Protein AF-A0A100WNR5-F1 (afdb_monomer_lite)

Radius of gyration: 17.02 Å; chains: 1; bounding box: 41×39×35 Å

Organism: NCBI:txid144550

InterPro domains:
  IPR023375 Acetoacetate decarboxylase domain superfamily [SSF160104] (14-121)

Foldseek 3Di:
DDDDVQFDDPPQWADDAFTWGFTDGPNWTAKIKIDGFFDWDPCVVQQDWDWDWDWDADPNWIKIKIKTKGFARKGKDAFEIDMDGIPPVNSVVVVVVVPPDGDRMDMDTPDMDMDIDDIDTDD

Sequence (123 aa):
MAGVRGADNVAGVREGKPFGFDVNIDGKLAVGMDFKPGLPVPSAFTAKPQVQSTYSYLDGVLRETEGQMRLSGVRYRPGGVTVRLGEHPYGRELSTLGLPKRAMLSSSVRNVQMTFADAKEIS

Secondary structure (DSSP, 8-state):
--PPTT---STT-B-SSSEEEEEEETTEEEEEEEEPPPEEPPGGGT-S-EEEEEEEEETTEEEEEEEEEEEES-EEEET--EEEE-SSHHHHHHHHTTPSP--SEEEE-SEEEEEE---EE--

pLDDT: mean 87.89, std 12.39, range [31.69, 96.88]

Structure (mmCIF, N/CA/C/O backbone):
data_AF-A0A100WNR5-F1
#
_entry.id   AF-A0A100WNR5-F1
#
loop_
_atom_site.group_PDB
_atom_site.id
_atom_site.type_symbol
_atom_site.label_atom_id
_atom_site.label_alt_id
_atom_site.label_comp_id
_atom_site.label_asym_id
_atom_site.label_entity_id
_atom_site.label_seq_id
_atom_site.pdbx_PDB_ins_code
_atom_site.Cartn_x
_atom_site.Cartn_y
_atom_site.Cartn_z
_atom_site.occupancy
_atom_site.B_iso_or_equiv
_atom_site.auth_seq_id
_atom_site.auth_comp_id
_atom_site.auth_asym_id
_atom_site.auth_atom_id
_atom_site.pdbx_PDB_model_num
ATOM 1 N N . MET A 1 1 ? -8.252 3.689 -14.755 1.00 31.69 1 MET A N 1
ATOM 2 C CA . MET A 1 1 ? -8.309 3.020 -13.439 1.00 31.69 1 MET A CA 1
ATOM 3 C C . MET A 1 1 ? -7.709 1.638 -13.648 1.00 31.69 1 MET A C 1
ATOM 5 O O . MET A 1 1 ? -8.277 0.878 -14.419 1.00 31.69 1 MET A O 1
ATOM 9 N N . ALA A 1 2 ? -6.513 1.358 -13.127 1.00 34.72 2 ALA A N 1
ATOM 10 C CA . ALA A 1 2 ? -5.900 0.041 -13.295 1.00 34.72 2 ALA A CA 1
ATOM 11 C C . ALA A 1 2 ? -6.595 -0.929 -12.332 1.00 34.72 2 ALA A C 1
ATOM 13 O O . ALA A 1 2 ? -6.415 -0.827 -11.121 1.00 34.72 2 ALA A O 1
ATOM 14 N N . GLY A 1 3 ? -7.459 -1.797 -12.859 1.00 36.31 3 GLY A N 1
ATOM 15 C CA . GLY A 1 3 ? -8.004 -2.904 -12.082 1.00 36.31 3 GLY A CA 1
ATOM 16 C C . GLY A 1 3 ? -6.869 -3.846 -11.693 1.00 36.31 3 GLY A C 1
ATOM 17 O O . GLY A 1 3 ? -6.002 -4.146 -12.516 1.00 36.31 3 GLY A O 1
ATOM 18 N N . VAL A 1 4 ? -6.854 -4.305 -10.443 1.00 47.25 4 VAL A N 1
ATOM 19 C CA . VAL A 1 4 ? -6.013 -5.440 -10.058 1.00 47.25 4 VAL A CA 1
ATOM 20 C C . VAL A 1 4 ? -6.524 -6.635 -10.860 1.00 47.25 4 VAL A C 1
ATOM 22 O O . VAL A 1 4 ? -7.687 -7.009 -10.725 1.00 47.25 4 VAL A O 1
ATOM 25 N N . ARG A 1 5 ? -5.691 -7.193 -11.746 1.00 49.75 5 ARG A N 1
ATOM 26 C CA . ARG A 1 5 ? -6.042 -8.382 -12.537 1.00 49.75 5 ARG A CA 1
ATOM 27 C C . ARG A 1 5 ? -6.495 -9.486 -11.568 1.00 49.75 5 ARG A C 1
ATOM 29 O O . ARG A 1 5 ? -5.709 -9.891 -10.719 1.00 49.75 5 ARG A O 1
ATOM 36 N N . GLY A 1 6 ? -7.751 -9.918 -11.678 1.00 57.62 6 GLY A N 1
ATOM 37 C CA . GLY A 1 6 ? -8.350 -10.959 -10.833 1.00 57.62 6 GLY A CA 1
ATOM 38 C C . GLY A 1 6 ? -9.228 -10.470 -9.675 1.00 57.62 6 GLY A C 1
ATOM 39 O O . GLY A 1 6 ? -9.880 -11.298 -9.062 1.00 57.62 6 GLY A O 1
ATOM 40 N N . ALA A 1 7 ? -9.290 -9.170 -9.365 1.00 62.38 7 ALA A N 1
ATOM 41 C CA . ALA A 1 7 ? -10.254 -8.655 -8.390 1.00 62.38 7 ALA A CA 1
ATOM 42 C C . ALA A 1 7 ? -11.553 -8.227 -9.089 1.00 62.38 7 ALA A C 1
ATOM 44 O O . ALA A 1 7 ? -11.529 -7.387 -9.988 1.00 62.38 7 ALA A O 1
ATOM 45 N N . ASP A 1 8 ? -12.684 -8.761 -8.636 1.00 69.19 8 ASP A N 1
ATOM 46 C CA . ASP A 1 8 ? -13.957 -8.644 -9.352 1.00 69.19 8 ASP A CA 1
ATOM 47 C C . ASP A 1 8 ? -14.658 -7.295 -9.159 1.00 69.19 8 ASP A C 1
ATOM 49 O O . ASP A 1 8 ? -15.490 -6.913 -9.978 1.00 69.19 8 ASP A O 1
ATOM 53 N N . ASN A 1 9 ? -14.367 -6.559 -8.078 1.00 64.62 9 ASN A N 1
ATOM 54 C CA . ASN A 1 9 ? -15.270 -5.500 -7.624 1.00 64.62 9 ASN A CA 1
ATOM 55 C C . ASN A 1 9 ? -14.615 -4.140 -7.353 1.00 64.62 9 ASN A C 1
ATOM 57 O O . ASN A 1 9 ? -13.792 -3.988 -6.453 1.00 64.62 9 ASN A O 1
ATOM 61 N N . VAL A 1 10 ? -15.153 -3.115 -8.030 1.00 57.69 10 VAL A N 1
ATOM 62 C CA . VAL A 1 10 ? -15.138 -1.701 -7.595 1.00 57.69 10 VAL A CA 1
ATOM 63 C C . VAL A 1 10 ? -16.175 -1.465 -6.474 1.00 57.69 10 VAL A C 1
ATOM 65 O O . VAL A 1 10 ? -15.993 -0.593 -5.630 1.00 57.69 10 VAL A O 1
ATOM 68 N N . ALA A 1 11 ? -17.230 -2.290 -6.401 1.00 58.19 11 ALA A N 1
ATOM 69 C CA . ALA A 1 11 ? -18.347 -2.166 -5.451 1.00 58.19 11 ALA A CA 1
ATOM 70 C C . ALA A 1 11 ? -18.004 -2.490 -3.981 1.00 58.19 11 ALA A C 1
ATOM 72 O O . ALA A 1 11 ? -18.811 -2.240 -3.090 1.00 58.19 11 ALA A O 1
ATOM 73 N N . GLY A 1 12 ? -16.819 -3.043 -3.706 1.00 76.25 12 GLY A N 1
ATOM 74 C CA . GLY A 1 12 ? -16.379 -3.346 -2.342 1.00 76.25 12 GLY A CA 1
ATOM 75 C C . GLY A 1 12 ? -15.918 -2.119 -1.553 1.00 76.25 12 GLY A C 1
ATOM 76 O O . GLY A 1 12 ? -15.714 -2.234 -0.347 1.00 76.25 12 GLY A O 1
ATOM 77 N N . VAL A 1 13 ? -15.729 -0.965 -2.203 1.00 88.31 13 VAL A N 1
ATOM 78 C CA . VAL A 1 13 ? -15.192 0.250 -1.575 1.00 88.31 13 VAL A CA 1
ATOM 79 C C . VAL A 1 13 ? -16.274 0.970 -0.772 1.00 88.31 13 VAL A C 1
ATOM 81 O O . VAL A 1 13 ? -17.334 1.323 -1.279 1.00 88.31 13 VAL A O 1
ATOM 84 N N . ARG A 1 14 ? -15.972 1.232 0.498 1.00 91.06 14 ARG A N 1
ATOM 85 C CA . ARG A 1 14 ? -16.777 2.029 1.423 1.00 91.06 14 ARG A CA 1
ATOM 86 C C . ARG A 1 14 ? -16.052 3.339 1.685 1.00 91.06 14 ARG A C 1
ATOM 88 O O . ARG A 1 14 ? -15.000 3.348 2.322 1.00 91.06 14 ARG A O 1
ATOM 95 N N . GLU A 1 15 ? -16.605 4.443 1.204 1.00 87.81 15 GLU A N 1
ATOM 96 C CA . GLU A 1 15 ? -16.070 5.781 1.462 1.00 87.81 15 GLU A CA 1
ATOM 97 C C . GLU A 1 15 ? -16.579 6.357 2.796 1.00 87.81 15 GLU A C 1
ATOM 99 O O . GLU A 1 15 ? -17.546 5.869 3.379 1.00 87.81 15 GLU A O 1
ATOM 104 N N . GLY A 1 16 ? -15.938 7.423 3.286 1.00 86.75 16 GLY A N 1
ATOM 105 C CA . GLY A 1 16 ? -16.373 8.149 4.482 1.00 86.75 16 GLY A CA 1
ATOM 106 C C . GLY A 1 16 ? -15.503 7.921 5.721 1.00 86.75 16 GLY A C 1
ATOM 107 O O . GLY A 1 16 ? -14.274 7.857 5.648 1.00 86.75 16 GLY A O 1
ATOM 108 N N . LYS A 1 17 ? -16.134 7.933 6.900 1.00 85.81 17 LYS A N 1
ATOM 109 C CA . LYS A 1 17 ? -15.471 7.797 8.208 1.00 85.81 17 LYS A CA 1
ATOM 110 C C . LYS A 1 17 ? -16.336 6.919 9.128 1.00 85.81 17 LYS A C 1
ATOM 112 O O . LYS A 1 17 ? -17.253 7.458 9.743 1.00 85.81 17 LYS A O 1
ATOM 117 N N . PRO A 1 18 ? -16.044 5.612 9.280 1.00 90.44 18 PRO A N 1
ATOM 118 C CA . PRO A 1 18 ? -14.898 4.865 8.738 1.00 90.44 18 PRO A CA 1
ATOM 119 C C . PRO A 1 18 ? -14.967 4.645 7.216 1.00 90.44 18 PRO A C 1
ATOM 121 O O . PRO A 1 18 ? -16.011 4.851 6.611 1.00 90.44 18 PRO A O 1
ATOM 124 N N . PHE A 1 19 ? -13.847 4.231 6.621 1.00 93.00 19 PHE A N 1
ATOM 125 C CA . PHE A 1 19 ? -13.753 3.822 5.213 1.00 93.00 19 PHE A CA 1
ATOM 126 C C . PHE A 1 19 ? -13.162 2.413 5.124 1.00 93.00 19 PHE A C 1
ATOM 128 O O . PHE A 1 19 ? -12.557 1.936 6.082 1.00 93.00 19 PHE A O 1
ATOM 135 N N . GLY A 1 20 ? -13.315 1.734 3.996 1.00 93.50 20 GLY A N 1
ATOM 136 C CA . GLY A 1 20 ? -12.832 0.368 3.846 1.00 93.50 20 GLY A CA 1
ATOM 137 C C . GLY A 1 20 ? -12.983 -0.162 2.438 1.00 93.50 20 GLY A C 1
ATOM 138 O O . GLY A 1 20 ? -13.492 0.523 1.554 1.00 93.50 20 GLY A O 1
ATOM 139 N N . PHE A 1 21 ? -12.527 -1.385 2.231 1.00 93.06 21 PHE A N 1
ATOM 140 C CA . PHE A 1 21 ? -12.761 -2.104 0.991 1.00 93.06 21 PHE A CA 1
ATOM 141 C C . PHE A 1 21 ? -12.798 -3.606 1.238 1.00 93.06 21 PHE A C 1
ATOM 143 O O . PHE A 1 21 ? -12.170 -4.098 2.177 1.00 93.06 21 PHE A O 1
ATOM 150 N N . ASP A 1 22 ? -13.495 -4.324 0.364 1.00 93.56 22 ASP A N 1
ATOM 151 C CA . ASP A 1 22 ? -13.437 -5.779 0.279 1.00 93.56 22 ASP A CA 1
ATOM 152 C C . ASP A 1 22 ? -12.953 -6.194 -1.116 1.00 93.56 22 ASP A C 1
ATOM 154 O O . ASP A 1 22 ? -13.448 -5.702 -2.132 1.00 93.56 22 ASP A O 1
ATOM 158 N N . VAL A 1 23 ? -11.988 -7.109 -1.157 1.00 91.56 23 VAL A N 1
ATOM 159 C CA . VAL A 1 23 ? -11.465 -7.720 -2.381 1.00 91.56 23 VAL A CA 1
ATOM 160 C C . VAL A 1 23 ? -12.143 -9.069 -2.560 1.00 91.56 23 VAL A C 1
ATOM 162 O O . VAL A 1 23 ? -11.979 -9.966 -1.730 1.00 91.56 23 VAL A O 1
ATOM 165 N N . ASN A 1 24 ? -12.892 -9.200 -3.651 1.00 89.81 24 ASN A N 1
ATOM 166 C CA . ASN A 1 24 ? -13.494 -10.459 -4.074 1.00 89.81 24 ASN A CA 1
ATOM 167 C C . ASN A 1 24 ? -12.777 -10.961 -5.324 1.00 89.81 24 ASN A C 1
ATOM 169 O O . ASN A 1 24 ? -12.406 -10.148 -6.171 1.00 89.81 24 ASN A O 1
ATOM 173 N N . ILE A 1 25 ? -12.561 -12.269 -5.384 1.00 88.69 25 ILE A N 1
ATOM 174 C CA . ILE A 1 25 ? -11.912 -12.977 -6.487 1.00 88.69 25 ILE A CA 1
ATOM 175 C C . ILE A 1 25 ? -12.772 -14.206 -6.766 1.00 88.69 25 ILE A C 1
ATOM 177 O O . ILE A 1 25 ? -13.096 -14.956 -5.838 1.00 88.69 25 ILE A O 1
ATOM 181 N N . ASP A 1 26 ? -13.202 -14.364 -8.013 1.00 88.19 26 ASP A N 1
ATOM 182 C CA . ASP A 1 26 ? -14.175 -15.368 -8.447 1.00 88.19 26 ASP A CA 1
ATOM 183 C C . ASP A 1 26 ? -15.450 -15.396 -7.573 1.00 88.19 26 ASP A C 1
ATOM 185 O O . ASP A 1 26 ? -15.959 -16.449 -7.179 1.00 88.19 26 ASP A O 1
ATOM 189 N N . GLY A 1 27 ? -15.947 -14.215 -7.195 1.00 88.31 27 GLY A N 1
ATOM 190 C CA . GLY A 1 27 ? -17.132 -14.027 -6.354 1.00 88.31 27 GLY A CA 1
ATOM 191 C C . GLY A 1 27 ? -16.945 -14.391 -4.877 1.00 88.31 27 GLY A C 1
ATOM 192 O O . GLY A 1 27 ? -17.904 -14.318 -4.106 1.00 88.31 27 GLY A O 1
ATOM 193 N N . LYS A 1 28 ? -15.734 -14.769 -4.451 1.00 91.06 28 LYS A N 1
ATOM 194 C CA . LYS A 1 28 ? -15.414 -15.116 -3.060 1.00 91.06 28 LYS A CA 1
ATOM 195 C C . LYS A 1 28 ? -14.578 -14.025 -2.409 1.00 91.06 28 LYS A C 1
ATOM 197 O O . LYS A 1 28 ? -13.621 -13.526 -2.996 1.00 91.06 28 LYS A O 1
ATOM 202 N N . LEU A 1 29 ? -14.884 -13.707 -1.154 1.00 92.00 29 LEU A N 1
ATOM 203 C CA . LEU A 1 29 ? -14.074 -12.782 -0.367 1.00 92.00 29 LEU A CA 1
ATOM 204 C C . LEU A 1 29 ? -12.659 -13.350 -0.182 1.00 92.00 29 LEU A C 1
ATOM 206 O O . LEU A 1 29 ? -12.490 -14.451 0.344 1.00 92.00 29 LEU A O 1
ATOM 210 N N . ALA A 1 30 ? -11.650 -12.573 -0.567 1.00 92.44 30 ALA A N 1
ATOM 211 C CA . ALA A 1 30 ? -10.253 -12.854 -0.261 1.00 92.44 30 ALA A CA 1
ATOM 212 C C . ALA A 1 30 ? -9.812 -12.103 0.999 1.00 92.44 30 ALA A C 1
ATOM 214 O O . ALA A 1 30 ? -9.351 -12.714 1.964 1.00 92.44 30 ALA A O 1
ATOM 215 N N . VAL A 1 31 ? -10.007 -10.783 1.020 1.00 93.19 31 VAL A N 1
ATOM 216 C CA . VAL A 1 31 ? -9.643 -9.927 2.154 1.00 93.19 31 VAL A CA 1
ATOM 217 C C . VAL A 1 31 ? -10.554 -8.705 2.238 1.00 93.19 31 VAL A C 1
ATOM 219 O O . VAL A 1 31 ? -10.871 -8.084 1.228 1.00 93.19 31 VAL A O 1
ATOM 222 N N . GLY A 1 32 ? -10.957 -8.347 3.452 1.00 93.75 32 GLY A N 1
ATOM 223 C CA . GLY A 1 32 ? -11.627 -7.095 3.784 1.00 93.75 32 GLY A CA 1
ATOM 224 C C . GLY A 1 32 ? -10.769 -6.255 4.723 1.00 93.75 32 GLY A C 1
ATOM 225 O O . GLY A 1 32 ? -10.133 -6.785 5.639 1.00 93.75 32 GLY A O 1
ATOM 226 N N . MET A 1 33 ? -10.751 -4.943 4.509 1.00 93.50 33 MET A N 1
ATOM 227 C CA . MET A 1 33 ? -10.039 -3.990 5.357 1.00 93.50 33 MET A CA 1
ATOM 228 C C . MET A 1 33 ? -10.937 -2.819 5.743 1.00 93.50 33 MET A C 1
ATOM 230 O O . MET A 1 33 ? -11.503 -2.153 4.879 1.00 93.50 33 MET A O 1
ATOM 234 N N . ASP A 1 34 ? -11.023 -2.536 7.043 1.00 93.44 34 ASP A N 1
ATOM 235 C CA . ASP A 1 34 ? -11.796 -1.416 7.585 1.00 93.44 34 ASP A CA 1
ATOM 236 C C . ASP A 1 34 ? -10.908 -0.466 8.393 1.00 93.44 34 ASP A C 1
ATOM 238 O O . ASP A 1 34 ? -10.249 -0.838 9.374 1.00 93.44 34 ASP A O 1
ATOM 242 N N . PHE A 1 35 ? -10.917 0.795 7.975 1.00 93.06 35 PHE A N 1
ATOM 243 C CA . PHE A 1 35 ? -10.062 1.862 8.461 1.00 93.06 35 PHE A CA 1
ATOM 244 C C . PHE A 1 35 ? -10.864 2.870 9.277 1.00 93.06 35 PHE A C 1
ATOM 246 O O . PHE A 1 35 ? -11.860 3.451 8.836 1.00 93.06 35 PHE A O 1
ATOM 253 N N . LYS A 1 36 ? -10.360 3.162 10.476 1.00 92.38 36 LYS A N 1
ATOM 254 C CA . LYS A 1 36 ? -10.787 4.340 11.234 1.00 92.38 36 LYS A CA 1
ATOM 255 C C . LYS A 1 36 ? -9.970 5.558 10.786 1.00 92.38 36 LYS A C 1
ATOM 257 O O . LYS A 1 36 ? -8.794 5.399 10.454 1.00 92.38 36 LYS A O 1
ATOM 262 N N . PRO A 1 37 ? -10.537 6.777 10.821 1.00 89.44 37 PRO A N 1
ATOM 263 C CA . PRO A 1 37 ? -9.812 7.980 10.419 1.00 89.44 37 PRO A CA 1
ATOM 264 C C . PRO A 1 37 ? -8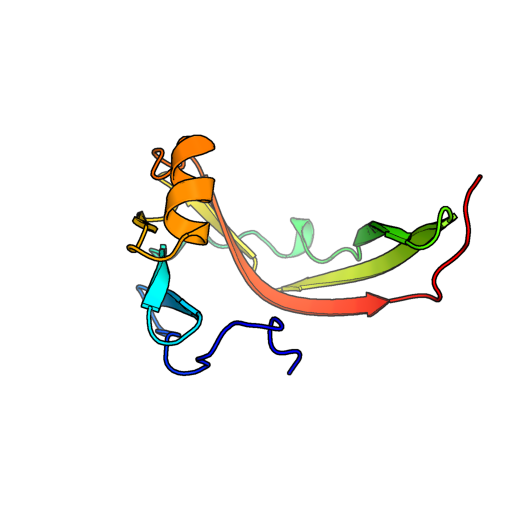.513 8.164 11.216 1.00 89.44 37 PRO A C 1
ATOM 266 O O . PRO A 1 37 ? -8.532 8.145 12.446 1.00 89.44 37 PRO A O 1
ATOM 269 N N . GLY A 1 38 ? -7.394 8.351 10.512 1.00 92.12 38 GLY A N 1
ATOM 270 C CA . GLY A 1 38 ? -6.096 8.677 11.106 1.00 92.12 38 GLY A CA 1
ATOM 271 C C . GLY A 1 38 ? -5.871 10.176 11.324 1.00 92.12 38 GLY A C 1
ATOM 272 O O . GLY A 1 38 ? -6.607 11.029 10.807 1.00 92.12 38 GLY A O 1
ATOM 273 N N . LEU A 1 39 ? -4.802 10.492 12.051 1.00 94.31 39 LEU A N 1
ATOM 274 C CA . LEU A 1 39 ? -4.310 11.851 12.254 1.00 94.31 39 LEU A CA 1
ATOM 275 C C . LEU A 1 39 ? -3.629 12.360 10.975 1.00 94.31 39 LEU A C 1
ATOM 277 O O . LEU A 1 39 ? -2.872 11.604 10.362 1.00 94.31 39 LEU A O 1
ATOM 281 N N . PRO A 1 40 ? -3.901 13.605 10.542 1.00 94.12 40 PRO A N 1
ATOM 282 C CA . PRO A 1 40 ? -3.266 14.177 9.361 1.00 94.12 40 PRO A CA 1
ATOM 283 C C . PRO A 1 40 ? -1.765 14.368 9.580 1.00 94.12 40 PRO A C 1
ATOM 285 O O . PRO A 1 40 ? -1.338 14.827 10.636 1.00 94.12 40 PRO A O 1
ATOM 288 N N . VAL A 1 41 ? -0.979 14.051 8.554 1.00 92.81 41 VAL A N 1
ATOM 289 C CA . VAL A 1 41 ? 0.456 14.346 8.519 1.00 92.81 41 VAL A CA 1
ATOM 290 C C . VAL A 1 41 ? 0.658 15.684 7.819 1.00 92.81 41 VAL A C 1
ATOM 292 O O . VAL A 1 41 ? 0.114 15.867 6.725 1.00 92.81 41 VAL A O 1
ATOM 295 N N . PRO A 1 42 ? 1.422 16.626 8.401 1.00 90.88 42 PRO A N 1
ATOM 296 C CA . PRO A 1 42 ? 1.707 17.889 7.735 1.00 90.88 42 PRO A CA 1
ATOM 297 C C . PRO A 1 42 ? 2.385 17.656 6.381 1.00 90.88 42 PRO A C 1
ATOM 299 O O . PRO A 1 42 ? 3.360 16.910 6.280 1.00 90.88 42 PRO A O 1
ATOM 302 N N . SER A 1 43 ? 1.882 18.319 5.336 1.00 85.56 43 SER A N 1
ATOM 303 C CA . SER A 1 43 ? 2.348 18.137 3.954 1.00 85.56 43 SER A CA 1
ATOM 304 C C . SER A 1 43 ? 3.833 18.451 3.778 1.00 85.56 43 SER A C 1
ATOM 306 O O . SER A 1 43 ? 4.480 17.837 2.936 1.00 85.56 43 SER A O 1
ATOM 308 N N . ALA A 1 44 ? 4.397 19.335 4.605 1.00 85.12 44 ALA A N 1
ATOM 309 C CA . ALA A 1 44 ? 5.831 19.618 4.640 1.00 85.12 44 ALA A CA 1
ATOM 310 C C . ALA A 1 44 ? 6.696 18.350 4.809 1.00 85.12 44 ALA A C 1
ATOM 312 O O . ALA A 1 44 ? 7.814 18.306 4.302 1.00 85.12 44 ALA A O 1
ATOM 313 N N . PHE A 1 45 ? 6.166 17.303 5.454 1.00 84.62 45 PHE A N 1
ATOM 314 C CA . PHE A 1 45 ? 6.858 16.026 5.644 1.00 84.62 45 PHE A CA 1
ATOM 315 C C . PHE A 1 45 ? 6.606 15.002 4.528 1.00 84.62 45 PHE A C 1
ATOM 317 O O . PHE A 1 45 ? 7.329 14.015 4.452 1.00 84.62 45 PHE A O 1
ATOM 324 N N . THR A 1 46 ? 5.600 15.197 3.666 1.00 84.50 46 THR A N 1
ATOM 325 C CA . THR A 1 46 ? 5.153 14.165 2.704 1.00 84.50 46 THR A CA 1
ATOM 326 C C . THR A 1 46 ? 5.057 14.640 1.254 1.00 84.50 46 THR A C 1
ATOM 328 O O . THR A 1 46 ? 4.785 13.834 0.372 1.00 84.50 46 THR A O 1
ATOM 331 N N . ALA A 1 47 ? 5.210 15.940 0.989 1.00 78.81 47 ALA A N 1
ATOM 332 C CA . ALA A 1 47 ? 4.956 16.528 -0.328 1.00 78.81 47 ALA A CA 1
ATOM 333 C C . ALA A 1 47 ? 6.136 16.421 -1.304 1.00 78.81 47 ALA A C 1
ATOM 335 O O . ALA A 1 47 ? 5.949 16.680 -2.495 1.00 78.81 47 ALA A O 1
ATOM 336 N N . LYS A 1 48 ? 7.337 16.085 -0.814 1.00 85.62 48 LYS A N 1
ATOM 337 C CA . LYS A 1 48 ? 8.514 15.901 -1.668 1.00 85.62 48 LYS A CA 1
ATOM 338 C C . LYS A 1 48 ? 8.296 14.685 -2.580 1.00 85.62 48 LYS A C 1
ATOM 340 O O . LYS A 1 48 ? 7.865 13.651 -2.068 1.00 85.62 48 LYS A O 1
ATOM 345 N N . PRO A 1 49 ? 8.588 14.790 -3.890 1.00 85.44 49 PRO A N 1
ATOM 346 C CA . PRO A 1 49 ? 8.599 13.630 -4.770 1.00 85.44 49 PRO A CA 1
ATOM 347 C C . PRO A 1 49 ? 9.519 12.543 -4.212 1.00 85.44 49 PRO A C 1
ATOM 349 O O . PRO A 1 49 ? 10.634 12.837 -3.777 1.00 85.44 49 PRO A O 1
ATOM 352 N N . GLN A 1 50 ? 9.043 11.303 -4.205 1.00 87.69 50 GLN A N 1
ATOM 353 C CA . GLN A 1 50 ? 9.824 10.135 -3.818 1.00 87.69 50 GLN A CA 1
ATOM 354 C C . GLN A 1 50 ? 10.024 9.248 -5.040 1.00 87.69 50 GLN A C 1
ATOM 356 O O . GLN A 1 50 ? 9.068 8.982 -5.764 1.00 87.69 50 GLN A O 1
ATOM 361 N N . VAL A 1 51 ? 11.256 8.794 -5.257 1.00 91.38 51 VAL A N 1
ATOM 362 C CA . VAL A 1 51 ? 11.551 7.764 -6.254 1.00 91.38 51 VAL A CA 1
ATOM 363 C C . VAL A 1 51 ? 11.411 6.408 -5.571 1.00 91.38 51 VAL A C 1
ATOM 365 O O . VAL A 1 51 ? 11.999 6.186 -4.513 1.00 91.38 51 VAL A O 1
ATOM 368 N N . GLN A 1 52 ? 10.603 5.526 -6.148 1.00 90.25 52 GLN A N 1
ATOM 369 C CA . GLN A 1 52 ? 10.460 4.136 -5.734 1.00 90.25 52 GLN A CA 1
ATOM 370 C C . GLN A 1 52 ? 10.747 3.235 -6.929 1.00 90.25 52 GLN A C 1
ATOM 372 O O . GLN A 1 52 ? 10.031 3.281 -7.928 1.00 90.25 52 GLN A O 1
ATOM 377 N N . SER A 1 53 ? 11.780 2.407 -6.815 1.00 93.44 53 SER A N 1
ATOM 378 C CA . SER A 1 53 ? 12.081 1.386 -7.812 1.00 93.44 53 SER A CA 1
ATOM 379 C C . SER A 1 53 ? 11.194 0.166 -7.602 1.00 93.44 53 SER A C 1
ATOM 381 O O . SER A 1 53 ? 11.098 -0.368 -6.496 1.00 93.44 53 SER A O 1
ATOM 383 N N . THR A 1 54 ? 10.541 -0.274 -8.672 1.00 93.31 54 THR A N 1
ATOM 384 C CA . THR A 1 54 ? 9.840 -1.559 -8.723 1.00 93.31 54 THR A CA 1
ATOM 385 C C . THR A 1 54 ? 10.680 -2.536 -9.524 1.00 93.31 54 THR A C 1
ATOM 387 O O . THR A 1 54 ? 11.111 -2.216 -10.629 1.00 93.31 54 THR A O 1
ATOM 390 N N . TYR A 1 55 ? 10.884 -3.732 -8.982 1.00 94.75 55 TYR A N 1
ATOM 391 C CA . TYR A 1 55 ? 11.634 -4.787 -9.650 1.00 94.75 55 TYR A CA 1
ATOM 392 C C . TYR A 1 55 ? 10.687 -5.874 -10.141 1.00 94.75 55 TYR A C 1
ATOM 394 O O . TYR A 1 55 ? 9.754 -6.267 -9.440 1.00 94.75 55 TYR A O 1
ATOM 402 N N . SER A 1 56 ? 10.939 -6.367 -11.346 1.00 93.94 56 SER A N 1
ATOM 403 C CA . SER A 1 56 ? 10.222 -7.498 -11.928 1.00 93.94 56 SER A CA 1
ATOM 404 C C . SER A 1 56 ? 11.218 -8.498 -12.494 1.00 93.94 56 SER A C 1
ATOM 406 O O . SER A 1 56 ? 12.260 -8.112 -13.017 1.00 93.94 56 SER A O 1
ATOM 408 N N . TYR A 1 57 ? 10.899 -9.782 -12.372 1.00 94.06 57 TYR A N 1
ATOM 409 C CA . TYR A 1 57 ? 11.694 -10.859 -12.939 1.00 94.06 57 TYR A CA 1
ATOM 410 C C . TYR A 1 57 ? 10.791 -11.717 -13.815 1.00 94.06 57 TYR A C 1
ATOM 412 O O . TYR A 1 57 ? 9.841 -12.325 -13.320 1.00 94.06 57 TYR A O 1
ATOM 420 N N . LEU A 1 58 ? 11.056 -11.712 -15.118 1.00 93.38 58 LEU A N 1
ATOM 421 C CA . LEU A 1 58 ? 10.277 -12.449 -16.109 1.00 93.38 58 LEU A CA 1
ATOM 422 C C . LEU A 1 58 ? 11.199 -12.907 -17.237 1.00 93.38 58 LEU A C 1
ATOM 424 O O . LEU A 1 58 ? 12.068 -12.147 -17.671 1.00 93.38 58 LEU A O 1
ATOM 428 N N . ASP A 1 59 ? 11.008 -14.147 -17.688 1.00 93.12 59 ASP A N 1
ATOM 429 C CA . ASP A 1 59 ? 11.782 -14.778 -18.766 1.00 93.12 59 ASP A CA 1
ATOM 430 C C . ASP A 1 59 ? 13.298 -14.768 -18.521 1.00 93.12 59 ASP A C 1
ATOM 432 O O . ASP A 1 59 ? 14.104 -14.597 -19.430 1.00 93.12 59 ASP A O 1
ATOM 436 N N . GLY A 1 60 ? 13.696 -14.926 -17.257 1.00 93.75 60 GLY A N 1
ATOM 437 C CA . GLY A 1 60 ? 15.102 -14.934 -16.860 1.00 93.75 60 GLY A CA 1
ATOM 438 C C . GLY A 1 60 ? 15.735 -13.547 -16.709 1.00 93.75 60 GLY A C 1
ATOM 439 O O . GLY A 1 60 ? 16.896 -13.460 -16.316 1.00 93.75 60 GLY A O 1
ATOM 440 N N . VAL A 1 61 ? 14.991 -12.470 -16.978 1.00 95.69 61 VAL A N 1
ATOM 441 C CA . VAL A 1 61 ? 15.517 -11.102 -16.992 1.00 95.69 61 VAL A CA 1
ATOM 442 C C . VAL A 1 61 ? 14.979 -10.290 -15.819 1.00 95.69 61 VAL A C 1
ATOM 444 O O . VAL A 1 61 ? 13.763 -10.167 -15.633 1.00 95.69 61 VAL A O 1
ATOM 447 N N . LEU A 1 62 ? 15.898 -9.694 -15.055 1.00 96.62 62 LEU A N 1
ATOM 448 C CA . LEU A 1 62 ? 15.591 -8.736 -14.000 1.00 96.62 62 LEU A CA 1
ATOM 449 C C . LEU A 1 62 ? 15.450 -7.335 -14.598 1.00 96.62 62 LEU A C 1
ATOM 451 O O . LEU A 1 62 ? 16.323 -6.861 -15.323 1.00 96.62 62 LEU A O 1
ATOM 455 N N . ARG A 1 63 ? 14.338 -6.667 -14.291 1.00 96.81 63 ARG A N 1
ATOM 456 C CA . ARG A 1 63 ? 14.051 -5.302 -14.736 1.00 96.81 63 ARG A CA 1
ATOM 457 C C . ARG A 1 63 ? 13.737 -4.405 -13.559 1.00 96.81 63 ARG A C 1
ATOM 459 O O . ARG A 1 63 ? 12.955 -4.778 -12.686 1.00 96.81 63 ARG A O 1
ATOM 466 N N . GLU A 1 64 ? 14.291 -3.206 -13.588 1.00 96.88 64 GLU A N 1
ATOM 467 C CA . GLU A 1 64 ? 13.967 -2.103 -12.697 1.00 96.88 64 GLU A CA 1
ATOM 468 C C . GLU A 1 64 ? 13.081 -1.089 -13.419 1.00 96.88 64 GLU A C 1
ATOM 470 O O . GLU A 1 64 ? 13.347 -0.699 -14.550 1.00 96.88 64 GLU A O 1
ATOM 475 N N . THR A 1 65 ? 12.017 -0.640 -12.765 1.00 96.38 65 THR A N 1
ATOM 476 C CA . THR A 1 65 ? 11.167 0.460 -13.228 1.00 96.38 65 THR A CA 1
ATOM 477 C C . THR A 1 65 ? 11.120 1.523 -12.143 1.00 96.38 65 THR A C 1
ATOM 479 O O . THR A 1 65 ? 10.536 1.308 -11.077 1.00 96.38 65 THR A O 1
ATOM 482 N N . GLU A 1 66 ? 11.735 2.674 -12.402 1.00 95.62 66 GLU A N 1
ATOM 483 C CA . GLU A 1 66 ? 11.672 3.812 -11.488 1.00 95.62 66 GLU A CA 1
ATOM 484 C C . GLU A 1 66 ? 10.291 4.473 -11.555 1.00 95.62 66 GLU A C 1
ATOM 486 O O . GLU A 1 66 ? 9.824 4.890 -12.616 1.00 95.62 66 GLU A O 1
ATOM 491 N N . GLY A 1 67 ? 9.641 4.601 -10.402 1.00 93.19 67 GLY A N 1
ATOM 492 C CA . GLY A 1 67 ? 8.416 5.366 -10.232 1.00 93.19 67 GLY A CA 1
ATOM 493 C C . GLY A 1 67 ? 8.670 6.647 -9.446 1.00 93.19 67 GLY A C 1
ATOM 494 O O . GLY A 1 67 ? 9.141 6.590 -8.312 1.00 93.19 67 GLY A O 1
ATOM 495 N N . GLN A 1 68 ? 8.315 7.806 -10.000 1.00 94.12 68 GLN A N 1
ATOM 496 C CA . GLN A 1 68 ? 8.258 9.056 -9.243 1.00 94.12 68 GLN A CA 1
ATOM 497 C C . GLN A 1 68 ? 6.860 9.241 -8.668 1.00 94.12 68 GLN A C 1
ATOM 499 O O . GLN A 1 68 ? 5.873 9.295 -9.397 1.00 94.12 68 GLN A O 1
ATOM 504 N N . MET A 1 69 ? 6.778 9.358 -7.347 1.00 92.44 69 MET A N 1
ATOM 505 C CA . MET A 1 69 ? 5.529 9.417 -6.604 1.00 92.44 69 MET A CA 1
ATOM 506 C C . MET A 1 69 ? 5.393 10.731 -5.837 1.00 92.44 69 MET A C 1
ATOM 508 O O . MET A 1 69 ? 6.315 11.173 -5.149 1.00 92.44 69 MET A O 1
ATOM 512 N N . ARG A 1 70 ? 4.198 11.325 -5.888 1.00 92.25 70 ARG A N 1
ATOM 513 C CA . ARG A 1 70 ? 3.794 12.463 -5.059 1.00 92.25 70 ARG A CA 1
ATOM 514 C C . ARG A 1 70 ? 2.523 12.127 -4.285 1.00 92.25 70 ARG A C 1
ATOM 516 O O . ARG A 1 70 ? 1.493 11.785 -4.866 1.00 92.25 70 ARG A O 1
ATOM 523 N N . LEU A 1 71 ? 2.598 12.264 -2.963 1.00 92.38 71 LEU A N 1
ATOM 524 C CA . LEU A 1 71 ? 1.514 11.940 -2.037 1.00 92.38 71 LEU A CA 1
ATOM 525 C C . LEU A 1 71 ? 0.812 13.208 -1.545 1.00 92.38 71 LEU A C 1
ATOM 527 O O . LEU A 1 71 ? 1.458 14.214 -1.241 1.00 92.38 71 LEU A O 1
ATOM 531 N N . SER A 1 72 ? -0.511 13.157 -1.388 1.00 92.44 72 SER A N 1
ATOM 532 C CA . SER A 1 72 ? -1.255 14.201 -0.678 1.00 92.44 72 SER A CA 1
ATOM 533 C C . SER A 1 72 ? -2.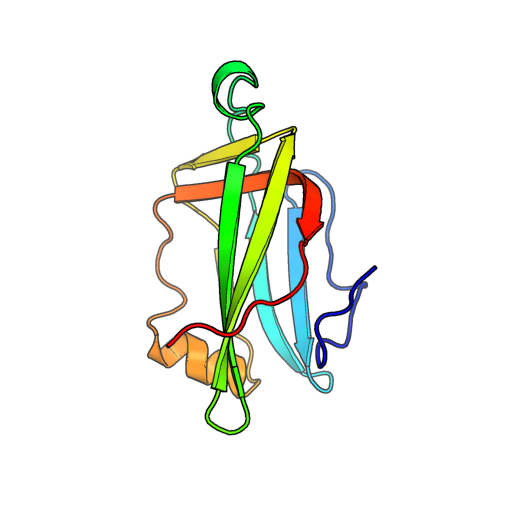352 13.639 0.228 1.00 92.44 72 SER A C 1
ATOM 535 O O . SER A 1 72 ? -2.942 12.585 -0.019 1.00 92.44 72 SER A O 1
ATOM 537 N N . GLY A 1 73 ? -2.605 14.346 1.335 1.00 92.81 73 GLY A N 1
ATOM 538 C CA . GLY A 1 73 ? -3.591 13.937 2.338 1.00 92.81 73 GLY A CA 1
ATOM 539 C C . GLY A 1 73 ? -3.202 12.676 3.114 1.00 92.81 73 GLY A C 1
ATOM 540 O O . GLY A 1 73 ? -4.076 11.863 3.411 1.00 92.81 73 GLY A O 1
ATOM 541 N N . VAL A 1 74 ? -1.912 12.507 3.421 1.00 94.25 74 VAL A N 1
ATOM 542 C CA . VAL A 1 74 ? -1.404 11.385 4.224 1.00 94.25 74 VAL A CA 1
ATOM 543 C C . VAL A 1 74 ? -1.954 11.465 5.651 1.00 94.25 74 VAL A C 1
ATOM 545 O O . VAL A 1 74 ? -2.001 12.537 6.262 1.00 94.25 74 VAL A O 1
ATOM 548 N N . ARG A 1 75 ? -2.369 10.320 6.194 1.00 94.19 75 ARG A N 1
ATOM 549 C CA . ARG A 1 75 ? -2.799 10.155 7.587 1.00 94.19 75 ARG A CA 1
ATOM 550 C C . ARG A 1 75 ? -2.158 8.915 8.201 1.00 94.19 75 ARG A C 1
ATOM 552 O O . ARG A 1 75 ? -2.059 7.901 7.517 1.00 94.19 75 ARG A O 1
ATOM 559 N N . TYR A 1 76 ? -1.811 8.978 9.487 1.00 94.38 76 TYR A N 1
ATOM 560 C CA . TYR A 1 76 ? -1.369 7.822 10.281 1.00 94.38 76 TYR A CA 1
ATOM 561 C C . TYR A 1 76 ? -2.342 7.530 11.421 1.00 94.38 76 TYR A C 1
ATOM 563 O O . TYR A 1 76 ? -2.901 8.440 12.038 1.00 94.38 76 TYR A O 1
ATOM 571 N N . ARG A 1 77 ? -2.541 6.250 11.729 1.00 93.38 77 ARG A N 1
ATOM 572 C CA . ARG A 1 77 ? -3.447 5.795 12.785 1.00 93.38 77 ARG A CA 1
ATOM 573 C C . ARG A 1 77 ? -2.762 4.745 13.666 1.00 93.38 77 ARG A C 1
ATOM 575 O O . ARG A 1 77 ? -2.527 3.626 13.209 1.00 93.38 77 ARG A O 1
ATOM 582 N N . PRO A 1 78 ? -2.508 5.056 14.949 1.00 92.44 78 PRO A N 1
ATOM 583 C CA . PRO A 1 78 ? -2.168 4.038 15.940 1.00 92.44 78 PRO A CA 1
ATOM 584 C C . PRO A 1 78 ? -3.323 3.047 16.120 1.00 92.44 78 PRO A C 1
ATOM 586 O O . PRO A 1 78 ? -4.487 3.449 16.093 1.00 92.44 78 PRO A O 1
ATOM 589 N N . GLY A 1 79 ? -3.019 1.768 16.319 1.00 88.38 79 GLY A N 1
ATOM 590 C CA . GLY A 1 79 ? -4.018 0.697 16.417 1.00 88.38 79 GLY A CA 1
ATOM 591 C C . GLY A 1 79 ? -4.465 0.115 15.071 1.00 88.38 79 GLY A C 1
ATOM 592 O O . GLY A 1 79 ? -5.286 -0.798 15.065 1.00 88.38 79 GLY A O 1
ATOM 593 N N . GLY A 1 80 ? -3.913 0.614 13.959 1.00 90.00 80 GLY A N 1
ATOM 594 C CA . GLY A 1 80 ? -3.919 -0.080 12.676 1.00 90.00 80 GLY A CA 1
ATOM 595 C C . GLY A 1 80 ? -5.257 -0.125 11.939 1.00 90.00 80 GLY A C 1
ATOM 596 O O . GLY A 1 80 ? -6.033 0.833 11.944 1.00 90.00 80 GLY A O 1
ATOM 597 N N . VAL A 1 81 ? -5.467 -1.231 11.226 1.00 92.44 81 VAL A N 1
ATOM 598 C CA . VAL A 1 81 ? -6.641 -1.522 10.396 1.00 92.44 81 VAL A CA 1
ATOM 599 C C . VAL A 1 81 ? -7.276 -2.828 10.868 1.00 92.44 81 VAL A C 1
ATOM 601 O O . VAL A 1 81 ? -6.574 -3.716 11.357 1.00 92.44 81 VAL A O 1
ATOM 604 N N . THR A 1 82 ? -8.595 -2.952 10.730 1.00 92.50 82 THR A N 1
ATOM 605 C CA . THR A 1 82 ? -9.261 -4.244 10.939 1.00 92.50 82 THR A CA 1
ATOM 606 C C . THR A 1 82 ? -9.139 -5.053 9.657 1.00 92.50 82 THR A C 1
ATOM 608 O O . THR A 1 82 ? -9.622 -4.602 8.622 1.00 92.50 82 THR A O 1
ATOM 611 N N . VAL A 1 83 ? -8.491 -6.217 9.722 1.00 93.31 83 VAL A N 1
ATOM 612 C CA . VAL A 1 83 ? -8.347 -7.146 8.591 1.00 93.31 83 VAL A CA 1
ATOM 613 C C . VAL A 1 83 ? -9.282 -8.330 8.800 1.00 93.31 83 VAL A C 1
ATOM 615 O O . VAL A 1 83 ? -9.290 -8.930 9.874 1.00 93.31 83 VAL A O 1
ATOM 618 N N . ARG A 1 84 ? -10.049 -8.670 7.768 1.00 93.62 84 ARG A N 1
ATOM 619 C CA . ARG A 1 84 ? -10.926 -9.842 7.706 1.00 93.62 84 ARG A CA 1
ATOM 620 C C . ARG A 1 84 ? -10.456 -10.709 6.544 1.00 93.62 84 ARG A C 1
ATOM 622 O O . ARG A 1 84 ? -10.346 -10.207 5.431 1.00 93.62 84 ARG A O 1
ATOM 629 N N . LEU A 1 85 ? -10.143 -11.974 6.793 1.00 95.19 85 LEU A N 1
ATOM 630 C CA . LEU A 1 85 ? -9.803 -12.927 5.734 1.00 95.19 85 LEU A CA 1
ATOM 631 C C . LEU A 1 85 ? -11.070 -13.678 5.329 1.00 95.19 85 LEU A C 1
ATOM 633 O O . LEU A 1 85 ? -11.889 -13.988 6.192 1.00 95.19 85 LEU A O 1
ATO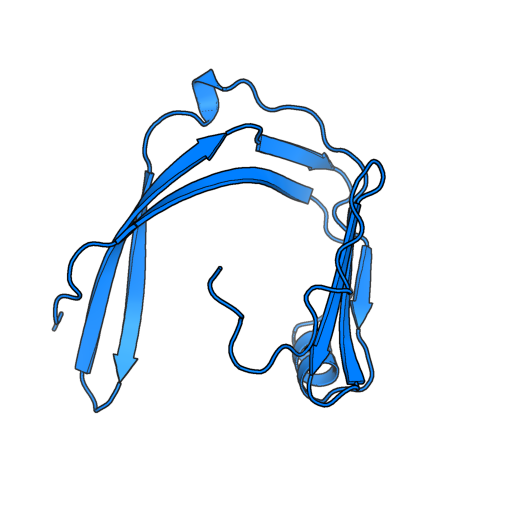M 637 N N . GLY A 1 86 ? -11.247 -13.916 4.033 1.00 92.81 86 GLY A N 1
ATOM 638 C CA . GLY A 1 86 ? -12.324 -14.768 3.532 1.00 92.81 86 GLY A CA 1
ATOM 639 C C . GLY A 1 86 ? -11.828 -16.160 3.138 1.00 92.81 86 GLY A C 1
ATOM 640 O O . GLY A 1 86 ? -10.646 -16.473 3.258 1.00 92.81 86 GLY A O 1
ATOM 641 N N . GLU A 1 87 ? -12.746 -16.987 2.639 1.00 91.94 87 GLU A N 1
ATOM 642 C CA . GLU A 1 87 ? -12.510 -18.404 2.308 1.00 91.94 87 GLU A CA 1
ATOM 643 C C . GLU A 1 87 ? -11.802 -18.630 0.955 1.00 91.94 87 GLU A C 1
ATOM 645 O O . GLU A 1 87 ? -11.574 -19.768 0.543 1.00 91.94 87 GLU A O 1
ATOM 650 N N . HIS A 1 88 ? -11.464 -17.569 0.216 1.00 92.69 88 HIS A N 1
ATOM 651 C CA . HIS A 1 88 ? -10.682 -17.699 -1.016 1.00 92.69 88 HIS A CA 1
ATOM 652 C C . HIS A 1 88 ? -9.256 -18.226 -0.711 1.00 92.69 88 HIS A C 1
ATOM 654 O O . HIS A 1 88 ? -8.692 -17.851 0.320 1.00 92.69 88 HIS A O 1
ATOM 660 N N . PRO A 1 89 ? -8.608 -19.020 -1.593 1.00 93.06 89 PRO A N 1
ATOM 661 C CA . PRO A 1 89 ? -7.226 -19.485 -1.401 1.00 93.06 89 PRO A CA 1
ATOM 662 C C . PRO A 1 89 ? -6.222 -18.395 -0.990 1.00 93.06 89 PRO A C 1
ATOM 664 O O . PRO A 1 89 ? -5.447 -18.604 -0.062 1.00 93.06 89 PRO A O 1
ATOM 667 N N . TYR A 1 90 ? -6.305 -17.194 -1.573 1.00 91.00 90 TYR A N 1
ATOM 668 C CA . TYR A 1 90 ? -5.499 -16.042 -1.133 1.00 91.00 90 TYR A CA 1
ATOM 669 C C . TYR A 1 90 ? -5.741 -15.626 0.327 1.00 91.00 90 TYR A C 1
ATOM 671 O O . TYR A 1 90 ? -4.803 -15.228 1.010 1.00 91.00 90 TYR A O 1
ATOM 679 N N . GLY A 1 91 ? -6.967 -15.741 0.844 1.00 92.56 91 GLY A N 1
ATOM 680 C CA . GLY A 1 91 ? -7.245 -15.535 2.268 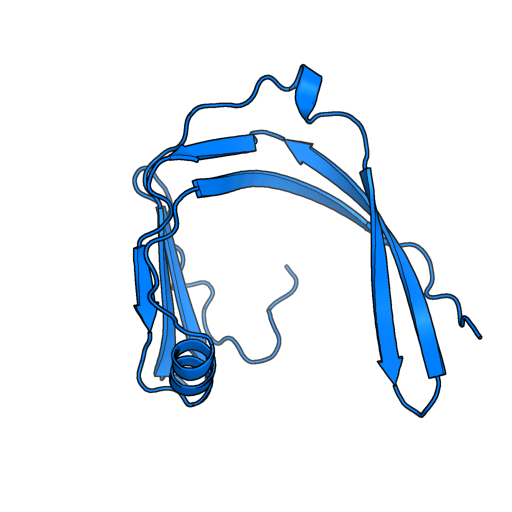1.00 92.56 91 GLY A CA 1
ATOM 681 C C . GLY A 1 91 ? -6.495 -16.548 3.136 1.00 92.56 91 GLY A C 1
ATOM 682 O O . GLY A 1 91 ? -5.892 -16.182 4.145 1.00 92.56 91 GLY A O 1
ATOM 683 N N . ARG A 1 92 ? -6.422 -17.809 2.692 1.00 90.31 92 ARG A N 1
ATOM 684 C CA . ARG A 1 92 ? -5.627 -18.848 3.357 1.00 90.31 92 ARG A CA 1
ATOM 685 C C . ARG A 1 92 ? -4.129 -18.556 3.291 1.00 90.31 92 ARG A C 1
ATOM 687 O O . ARG A 1 92 ? -3.469 -18.649 4.320 1.00 90.31 92 ARG A O 1
ATOM 694 N N . GLU A 1 93 ? -3.588 -18.150 2.148 1.00 93.00 93 GLU A N 1
ATOM 695 C CA . GLU A 1 93 ? -2.176 -17.750 2.033 1.00 93.00 93 GLU A CA 1
ATOM 696 C C . GLU A 1 93 ? -1.834 -16.598 2.988 1.00 93.00 93 GLU A C 1
ATOM 698 O O . GLU A 1 93 ? -0.890 -16.697 3.773 1.00 93.00 93 GLU A O 1
ATOM 703 N N . LEU A 1 94 ? -2.664 -15.551 3.026 1.00 92.31 94 LEU A N 1
ATOM 704 C CA . LEU A 1 94 ? -2.517 -14.444 3.975 1.00 92.31 94 LEU A CA 1
ATOM 705 C C . LEU A 1 94 ? -2.557 -14.926 5.433 1.00 92.31 94 LEU A C 1
ATOM 707 O O . LEU A 1 94 ? -1.810 -14.413 6.269 1.00 92.31 94 LEU A O 1
ATOM 711 N N . SER A 1 95 ? -3.376 -15.936 5.744 1.00 92.25 95 SER A N 1
ATOM 712 C CA . SER A 1 95 ? -3.395 -16.537 7.082 1.00 92.25 95 SER A CA 1
ATOM 713 C C . SER A 1 95 ? -2.079 -17.230 7.442 1.00 92.25 95 SER A C 1
ATOM 715 O O . SER A 1 95 ? -1.609 -17.101 8.571 1.00 92.25 95 SER A O 1
ATOM 717 N N . THR A 1 96 ? -1.416 -17.880 6.477 1.00 93.69 96 THR A N 1
ATOM 718 C CA . THR A 1 96 ? -0.098 -18.500 6.704 1.00 93.69 96 THR A CA 1
ATOM 719 C C . THR A 1 96 ? 1.005 -17.467 6.938 1.00 93.69 96 THR A C 1
ATOM 721 O O . THR A 1 96 ? 1.965 -17.746 7.651 1.00 93.69 96 THR A O 1
ATOM 724 N N . LEU A 1 97 ? 0.826 -16.241 6.430 1.00 92.31 97 LEU A N 1
ATOM 725 C CA . LEU A 1 97 ? 1.673 -15.080 6.732 1.00 92.31 97 LEU A CA 1
ATOM 726 C C . LEU A 1 97 ? 1.369 -14.451 8.109 1.00 92.31 97 LEU A C 1
ATOM 728 O O . LEU A 1 97 ? 1.971 -13.444 8.485 1.00 92.31 97 LEU A O 1
ATOM 732 N N . GLY A 1 98 ? 0.442 -15.033 8.876 1.00 89.75 98 GLY A N 1
ATOM 733 C CA . GLY A 1 98 ? 0.094 -14.613 10.230 1.00 89.75 98 GLY A CA 1
ATOM 734 C C . GLY A 1 98 ? -1.033 -13.584 10.309 1.00 89.75 98 GLY A C 1
ATOM 735 O O . GLY A 1 98 ? -1.217 -12.981 11.367 1.00 89.75 98 GLY A O 1
ATOM 736 N N . LEU A 1 99 ? -1.782 -13.350 9.226 1.00 91.25 99 LEU A N 1
ATOM 737 C CA . LEU A 1 99 ? -2.972 -12.499 9.263 1.00 91.25 99 LEU A CA 1
ATOM 738 C C . LEU A 1 99 ? -4.218 -13.269 9.760 1.00 91.25 99 LEU A C 1
ATOM 740 O O . LEU A 1 99 ? -4.306 -14.478 9.578 1.00 91.25 99 LEU A O 1
ATOM 744 N N . PRO A 1 100 ? -5.211 -12.582 10.357 1.00 86.94 100 PRO A N 1
ATOM 745 C CA . PRO A 1 100 ? -5.163 -11.190 10.790 1.00 86.94 100 PRO A CA 1
ATOM 746 C C . PRO A 1 100 ? -4.328 -11.041 12.073 1.00 86.94 100 PRO A C 1
ATOM 748 O O . PRO A 1 100 ? -4.688 -11.532 13.140 1.00 86.94 100 PRO A O 1
ATOM 751 N N . LYS A 1 101 ? -3.226 -10.288 11.990 1.00 86.00 101 LYS A N 1
ATOM 752 C CA . LYS A 1 101 ? -2.463 -9.844 13.161 1.00 86.00 101 LYS A CA 1
ATOM 753 C C . LYS A 1 101 ? -2.896 -8.435 13.528 1.00 86.00 101 LY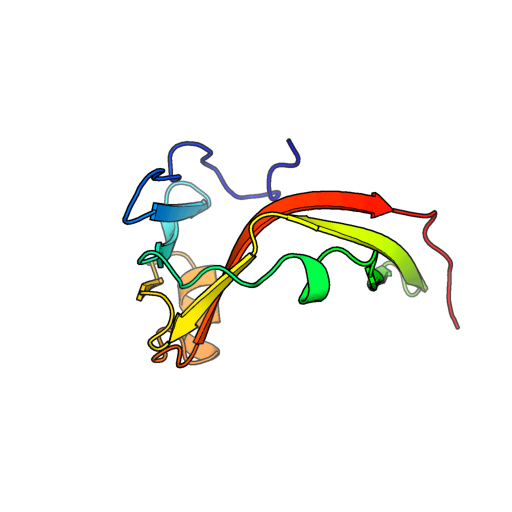S A C 1
ATOM 755 O O . LYS A 1 101 ? -3.246 -7.633 12.663 1.00 86.00 101 LYS A O 1
ATOM 760 N N . ARG A 1 102 ? -2.813 -8.096 14.815 1.00 81.88 102 ARG A N 1
ATOM 761 C CA . ARG A 1 102 ? -3.028 -6.724 15.279 1.00 81.88 102 ARG A CA 1
ATOM 762 C C . ARG A 1 102 ? -2.014 -5.781 14.621 1.00 81.88 102 ARG A C 1
ATOM 764 O O . ARG A 1 102 ? -0.836 -5.788 14.974 1.00 81.88 102 ARG A O 1
ATOM 771 N N . ALA A 1 103 ? -2.484 -4.949 13.698 1.00 85.56 103 ALA A N 1
ATOM 772 C CA . ALA A 1 103 ? -1.686 -3.884 13.110 1.00 85.56 103 ALA A CA 1
ATOM 773 C C . ALA A 1 103 ? -1.429 -2.790 14.162 1.00 85.56 103 ALA A C 1
ATOM 775 O O . ALA A 1 103 ? -2.363 -2.222 14.728 1.00 85.56 103 ALA A O 1
ATOM 776 N N . MET A 1 104 ? -0.161 -2.492 14.455 1.00 89.56 104 MET A N 1
ATOM 777 C CA . MET A 1 104 ? 0.193 -1.438 15.419 1.00 89.56 104 MET A CA 1
ATOM 778 C C . MET A 1 104 ? -0.023 -0.036 14.840 1.00 89.56 104 MET A C 1
ATOM 780 O O . MET A 1 104 ? -0.422 0.883 15.557 1.00 89.56 104 MET A O 1
ATOM 784 N N . LEU A 1 105 ? 0.199 0.111 13.536 1.00 92.00 105 LEU A N 1
ATOM 785 C CA . LEU A 1 105 ? 0.097 1.360 12.798 1.00 92.00 105 LEU A CA 1
ATOM 786 C C . LEU A 1 105 ? -0.542 1.084 11.436 1.00 92.00 105 LEU A C 1
ATOM 788 O O . LEU A 1 105 ? -0.292 0.044 10.830 1.00 92.00 105 LEU A O 1
ATOM 792 N N . SER A 1 106 ? -1.350 2.017 10.954 1.00 93.12 106 SER A N 1
ATOM 793 C CA . SER A 1 106 ? -1.779 2.069 9.558 1.00 93.12 106 SER A CA 1
ATOM 794 C C . SER A 1 106 ? -1.552 3.468 9.002 1.00 93.12 106 SER A C 1
ATOM 796 O O . SER A 1 106 ? -1.547 4.460 9.740 1.00 93.12 106 SER A O 1
ATOM 798 N N . SER A 1 107 ? -1.345 3.540 7.692 1.00 92.69 107 SER A N 1
ATOM 799 C CA . SER A 1 107 ? -1.295 4.786 6.942 1.00 92.69 107 SER A CA 1
ATOM 800 C C . SER A 1 107 ? -2.335 4.758 5.830 1.00 92.69 107 SER A C 1
ATOM 802 O O . SER A 1 107 ? -2.701 3.702 5.320 1.00 92.69 107 SER A O 1
ATOM 804 N N . SER A 1 108 ? -2.843 5.931 5.477 1.00 92.81 108 SER A N 1
ATOM 805 C CA . SER A 1 108 ? -3.735 6.108 4.334 1.00 92.81 108 SER A CA 1
ATOM 806 C C . SER A 1 108 ? -3.348 7.372 3.593 1.00 92.81 108 SER A C 1
ATOM 808 O O . SER A 1 108 ? -3.049 8.386 4.231 1.00 92.81 108 SER A O 1
ATOM 810 N N . VAL A 1 109 ? -3.414 7.341 2.268 1.00 92.62 109 VAL A N 1
ATOM 811 C CA . VAL A 1 109 ? -3.150 8.504 1.422 1.00 92.62 109 VAL A CA 1
ATOM 812 C C . VAL A 1 109 ? -4.402 8.802 0.619 1.00 92.62 109 VAL A C 1
ATOM 814 O O . VAL A 1 109 ? -4.971 7.906 0.005 1.00 92.62 109 VAL A O 1
ATOM 817 N N . ARG A 1 110 ? -4.845 10.062 0.634 1.00 91.56 110 ARG A N 1
ATOM 818 C CA . ARG A 1 110 ? -6.026 10.480 -0.131 1.00 91.56 110 ARG A CA 1
ATOM 819 C C . ARG A 1 110 ? -5.771 10.425 -1.634 1.00 91.56 110 ARG A C 1
ATOM 821 O O . ARG A 1 110 ? -6.669 10.069 -2.383 1.00 91.56 110 ARG A O 1
ATOM 828 N N . ASN A 1 111 ? -4.586 10.844 -2.067 1.00 91.38 111 ASN A N 1
ATOM 829 C CA . ASN A 1 111 ? -4.234 10.876 -3.476 1.00 91.38 111 ASN A CA 1
ATOM 830 C C . ASN A 1 111 ? -2.760 10.530 -3.691 1.00 91.38 111 ASN A C 1
ATOM 832 O O . ASN A 1 111 ? -1.875 11.076 -3.025 1.00 91.38 111 ASN A O 1
ATOM 836 N N . VAL A 1 112 ? -2.529 9.660 -4.668 1.00 91.19 112 VAL A N 1
ATOM 837 C CA . VAL A 1 112 ? -1.211 9.247 -5.137 1.00 91.19 112 VAL A CA 1
ATOM 838 C C . VAL A 1 112 ? -1.123 9.632 -6.607 1.00 91.19 112 VAL A C 1
ATOM 840 O O . VAL A 1 112 ? -1.918 9.167 -7.418 1.00 91.19 112 VAL A O 1
ATOM 843 N N . GLN A 1 113 ? -0.183 10.508 -6.945 1.00 92.75 113 GLN A N 1
ATOM 844 C CA . GLN A 1 113 ? 0.217 10.739 -8.332 1.00 92.75 113 GLN A CA 1
ATOM 845 C C . GLN A 1 113 ? 1.522 10.000 -8.557 1.00 92.75 113 GLN A C 1
ATOM 847 O O . GLN A 1 113 ? 2.444 10.144 -7.755 1.00 92.75 113 GLN A O 1
ATOM 852 N N . MET A 1 114 ? 1.587 9.209 -9.621 1.00 92.50 114 MET A N 1
ATOM 853 C CA . MET A 1 114 ? 2.759 8.405 -9.927 1.00 92.50 114 MET A CA 1
ATOM 854 C C . MET A 1 114 ? 3.038 8.438 -11.425 1.00 92.50 114 MET A C 1
ATOM 856 O O . MET A 1 114 ? 2.117 8.276 -12.225 1.00 92.50 114 MET A O 1
ATOM 860 N N . THR A 1 115 ? 4.297 8.656 -11.790 1.00 93.38 115 THR A N 1
ATOM 861 C CA . THR A 1 115 ? 4.807 8.509 -13.155 1.00 93.38 115 THR A CA 1
ATOM 862 C C . THR A 1 115 ? 5.860 7.414 -13.163 1.00 93.38 115 THR A C 1
ATOM 864 O O . THR A 1 115 ? 6.720 7.378 -12.286 1.00 93.38 115 THR A O 1
ATOM 867 N N . PHE A 1 116 ? 5.783 6.514 -14.137 1.00 94.06 116 PHE A N 1
ATOM 868 C CA . PHE A 1 116 ? 6.702 5.388 -14.277 1.00 94.06 116 PHE A CA 1
ATOM 869 C C . PHE A 1 116 ? 7.619 5.650 -15.467 1.00 94.06 116 PHE A C 1
ATOM 871 O O . PHE A 1 116 ? 7.140 6.047 -16.529 1.00 94.06 116 PHE A O 1
ATOM 878 N N . ALA A 1 117 ? 8.921 5.475 -15.265 1.00 93.75 117 ALA A N 1
ATOM 879 C CA . ALA A 1 117 ? 9.899 5.474 -16.342 1.00 93.75 117 ALA A CA 1
ATOM 880 C C . ALA A 1 117 ? 9.843 4.152 -17.125 1.00 93.75 117 ALA A C 1
ATOM 882 O O . ALA A 1 117 ? 9.138 3.217 -16.740 1.00 93.75 117 ALA A O 1
ATOM 883 N N . ASP A 1 118 ? 10.618 4.065 -18.203 1.00 94.62 118 ASP A N 1
ATOM 884 C CA . ASP A 1 118 ? 10.814 2.804 -18.912 1.00 94.62 118 ASP A CA 1
ATOM 885 C C . ASP A 1 118 ? 11.481 1.761 -18.007 1.00 94.62 118 ASP A C 1
ATOM 887 O O . ASP A 1 118 ? 12.345 2.081 -17.181 1.00 94.62 118 ASP A O 1
ATOM 891 N N . ALA A 1 119 ? 11.089 0.499 -18.187 1.00 93.69 119 ALA A N 1
ATOM 892 C CA . ALA A 1 119 ? 11.732 -0.620 -17.519 1.00 93.69 119 ALA A CA 1
ATOM 893 C C . ALA A 1 119 ? 13.141 -0.830 -18.091 1.00 93.69 119 ALA A C 1
ATOM 895 O O . ALA A 1 119 ? 13.313 -0.992 -19.299 1.00 93.69 119 ALA A O 1
ATOM 896 N N . LYS A 1 120 ? 14.144 -0.858 -17.216 1.00 95.75 120 LYS A N 1
ATOM 897 C CA . LYS A 1 120 ? 15.550 -1.074 -17.556 1.00 95.75 120 LYS A CA 1
ATOM 898 C C . LYS A 1 120 ? 15.964 -2.466 -17.113 1.00 95.75 120 LYS A C 1
ATOM 900 O O . LYS A 1 120 ? 15.733 -2.837 -15.966 1.00 95.75 120 LYS A O 1
ATOM 905 N N . GLU A 1 121 ? 16.568 -3.233 -18.009 1.00 95.69 121 GLU A N 1
ATOM 906 C CA . GLU A 1 121 ? 17.208 -4.492 -17.629 1.00 95.69 121 GLU A CA 1
ATOM 907 C C . GLU A 1 121 ? 18.411 -4.199 -16.734 1.00 95.69 121 GLU A C 1
ATOM 909 O O . GLU A 1 121 ? 19.188 -3.281 -17.007 1.00 95.69 121 GLU A O 1
ATOM 914 N N . ILE A 1 122 ? 18.534 -4.958 -15.650 1.00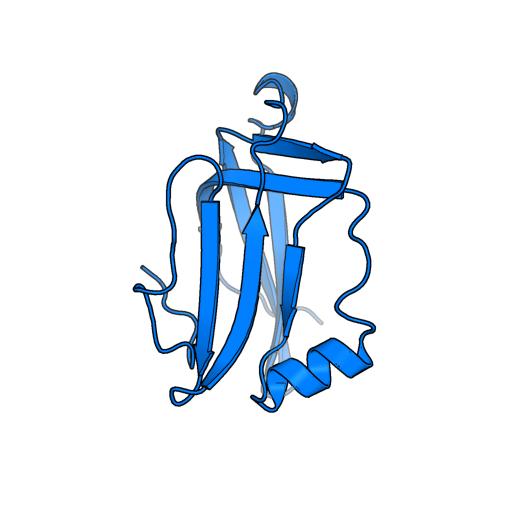 93.19 122 ILE A N 1
ATOM 915 C CA . ILE A 1 122 ? 19.633 -4.844 -14.694 1.00 93.19 122 ILE A CA 1
ATOM 916 C C . ILE A 1 122 ? 20.263 -6.227 -14.501 1.00 93.19 122 ILE A C 1
ATOM 918 O O . ILE A 1 122 ? 19.553 -7.233 -14.463 1.00 93.19 122 ILE A O 1
ATOM 922 N N . SER A 1 123 ? 21.596 -6.275 -14.439 1.00 80.88 123 SER A N 1
ATOM 923 C CA . SER A 1 123 ? 22.398 -7.505 -14.339 1.00 80.88 123 SER A CA 1
ATOM 924 C C . SER A 1 123 ? 23.025 -7.669 -12.965 1.00 80.88 123 SER A C 1
ATOM 926 O O . SER A 1 123 ? 23.628 -6.667 -12.512 1.00 80.88 123 SER A O 1
#